Protein AF-A0AA96HNV6-F1 (afdb_monomer)

Secondary structure (DSSP, 8-state):
----------EE-HHHHHHHTT----HHHHHHHHHHTTSEEEEEEEETTEEEEEEEEEEE-TTGGGGEEEEE-SS-TT-EEEEEEHHHHHHHHHHHHHHHHTT-

Foldseek 3Di:
DDDDDDPDLDFAAPQVLCVVVVPPDDPVLVVVVCVVVQQKDKDWDADPVHRVDIDIDIDGDPNVVVFFHFDQDPVHRVGTHTTGRSVRCVVVVVVVVVVVVVVD

pLDDT: mean 84.66, std 17.0, range [30.83, 97.0]

Nearest PDB structures (foldseek):
  1j0r-assembly2_B  TM=5.112E-01  e=5.924E-01  Bacillus subtilis
  1bm9-assembly1_A  TM=5.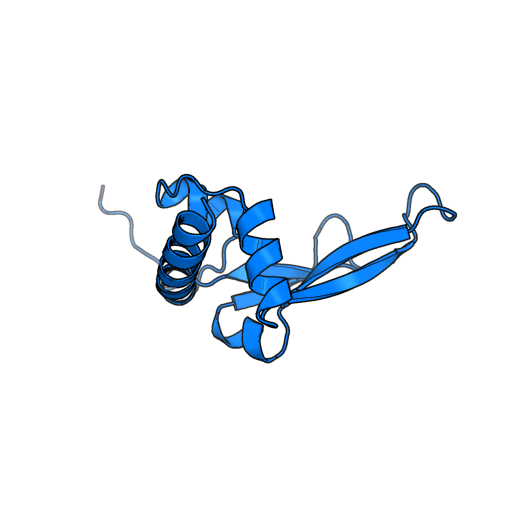037E-01  e=6.326E-01  Bacillus subtilis
  3fg8-assembly3_C  TM=3.011E-01  e=2.684E+00  Rhodococcus jostii RHA1
  9fia-assembly1_BE  TM=3.233E-01  e=3.490E+00  Toxoplasma gondii

Solvent-accessible surface area (backbone atoms only — not comparable to full-atom values): 6147 Å² total; per-residue (Å²): 133,88,78,80,80,72,95,59,93,64,53,38,46,60,56,55,53,29,59,79,67,70,44,98,63,54,52,67,61,54,52,50,52,36,34,77,71,52,28,32,40,84,44,78,40,67,30,96,89,41,75,92,40,77,43,76,48,53,34,54,27,83,70,23,44,80,31,31,48,69,40,71,32,88,94,40,77,90,38,50,39,52,19,29,31,60,84,61,38,50,63,57,49,52,61,49,47,56,66,58,59,73,75,108

Structure (mmCIF, N/CA/C/O backbone):
data_AF-A0AA96HNV6-F1
#
_entry.id   AF-A0AA96HNV6-F1
#
loop_
_atom_site.group_PDB
_atom_site.id
_atom_site.type_symbol
_atom_site.label_atom_id
_atom_site.label_alt_id
_atom_site.label_comp_id
_atom_site.label_asym_id
_atom_site.label_entity_id
_atom_site.label_seq_id
_atom_site.pdbx_PDB_ins_code
_atom_site.Cartn_x
_atom_site.Cartn_y
_atom_site.Cartn_z
_atom_site.occupancy
_atom_site.B_iso_or_equiv
_atom_site.auth_seq_id
_atom_site.auth_comp_id
_atom_site.auth_asym_id
_atom_site.auth_atom_id
_atom_site.pdbx_PDB_model_num
ATOM 1 N N . MET A 1 1 ? -3.478 31.536 11.757 1.00 37.59 1 MET A N 1
ATOM 2 C CA . MET A 1 1 ? -3.596 31.396 10.286 1.00 37.59 1 MET A CA 1
ATOM 3 C C . MET A 1 1 ? -4.378 30.125 9.999 1.00 37.59 1 MET A C 1
ATOM 5 O O . MET A 1 1 ? -3.856 29.040 10.222 1.00 37.59 1 MET A O 1
ATOM 9 N N . ILE A 1 2 ? -5.643 30.247 9.603 1.00 34.03 2 ILE A N 1
ATOM 10 C CA . ILE A 1 2 ? -6.493 29.092 9.290 1.00 34.03 2 ILE A CA 1
ATOM 11 C C . ILE A 1 2 ? -6.076 28.602 7.899 1.00 34.03 2 ILE A C 1
ATOM 13 O O . ILE A 1 2 ? -6.255 29.308 6.908 1.00 34.03 2 ILE A O 1
ATOM 17 N N . LYS A 1 3 ? -5.422 27.437 7.828 1.00 30.83 3 LYS A N 1
ATOM 18 C CA . LYS A 1 3 ? -5.070 26.800 6.554 1.00 30.83 3 LYS A CA 1
ATOM 19 C C . LYS A 1 3 ? -6.340 26.196 5.964 1.00 30.83 3 LYS A C 1
ATOM 21 O O . LYS A 1 3 ? -6.895 25.256 6.517 1.00 30.83 3 LYS A O 1
ATOM 26 N N . PHE A 1 4 ? -6.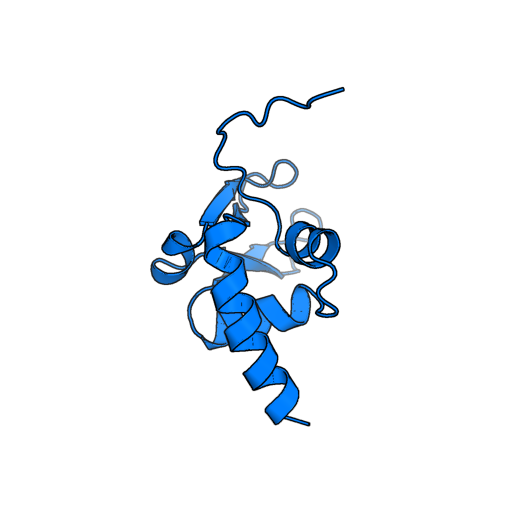767 26.735 4.830 1.00 32.38 4 PHE A N 1
ATOM 27 C CA . PHE A 1 4 ? -7.787 26.139 3.978 1.00 32.38 4 PHE A CA 1
ATOM 28 C C . PHE A 1 4 ? -7.375 24.704 3.608 1.00 32.38 4 PHE A C 1
ATOM 30 O O . PHE A 1 4 ? -6.413 24.504 2.861 1.00 32.38 4 PHE A O 1
ATOM 37 N N . MET A 1 5 ? -8.090 23.704 4.130 1.00 33.72 5 MET A N 1
ATOM 38 C CA . MET A 1 5 ? -8.037 22.338 3.612 1.00 33.72 5 MET A CA 1
ATOM 39 C C . MET A 1 5 ? -8.710 22.354 2.241 1.00 33.72 5 MET A C 1
ATOM 41 O O . MET A 1 5 ? -9.929 22.447 2.129 1.00 33.72 5 MET A O 1
ATOM 45 N N . LYS A 1 6 ? -7.905 22.306 1.177 1.00 33.19 6 LYS A N 1
ATOM 46 C CA . LYS A 1 6 ? -8.419 21.923 -0.137 1.00 33.19 6 LYS A CA 1
ATOM 47 C C . LYS A 1 6 ? -8.912 20.486 -0.016 1.00 33.19 6 LYS A C 1
ATOM 49 O O . LYS A 1 6 ? -8.151 19.613 0.395 1.00 33.19 6 LYS A O 1
ATOM 54 N N . ALA A 1 7 ? -10.163 20.249 -0.394 1.00 42.81 7 ALA A N 1
ATOM 55 C CA . ALA A 1 7 ? -10.665 18.919 -0.700 1.00 42.81 7 ALA A CA 1
ATOM 56 C C . ALA A 1 7 ? -9.937 18.393 -1.948 1.00 42.81 7 ALA A C 1
ATOM 58 O O . ALA A 1 7 ? -10.432 18.444 -3.068 1.00 42.81 7 ALA A O 1
ATOM 59 N N . SER A 1 8 ? -8.706 17.940 -1.759 1.00 44.38 8 SER A N 1
ATOM 60 C CA . SER A 1 8 ? -7.992 17.082 -2.689 1.00 44.38 8 SER A CA 1
ATOM 61 C C . SER A 1 8 ? -7.804 15.778 -1.953 1.00 44.38 8 SER A C 1
ATOM 63 O O . SER A 1 8 ? -7.173 15.747 -0.901 1.00 44.38 8 SER A O 1
ATOM 65 N N . THR A 1 9 ? -8.376 14.703 -2.484 1.00 57.06 9 THR A N 1
ATOM 66 C CA . THR A 1 9 ? -8.172 13.335 -2.009 1.00 57.06 9 THR A CA 1
ATOM 67 C C . THR A 1 9 ? -6.681 12.992 -2.137 1.00 57.06 9 THR A C 1
ATOM 69 O O . THR A 1 9 ? -6.226 12.419 -3.126 1.00 57.06 9 THR A O 1
ATOM 72 N N . HIS A 1 10 ? -5.873 13.450 -1.181 1.00 76.88 10 HIS A N 1
ATOM 73 C CA . HIS A 1 10 ? -4.424 13.362 -1.222 1.00 76.88 10 HIS A CA 1
ATOM 74 C C . HIS A 1 10 ? -4.023 11.943 -0.857 1.00 76.88 10 HIS A C 1
ATOM 76 O O . HIS A 1 10 ? -3.913 11.588 0.312 1.00 76.88 10 HIS A O 1
ATOM 82 N N . CYS A 1 11 ? -3.806 11.120 -1.879 1.00 90.31 11 CYS A N 1
ATOM 83 C CA . CYS A 1 11 ? -3.204 9.819 -1.665 1.00 90.31 11 CYS A CA 1
ATOM 84 C C . CYS A 1 11 ? -1.709 10.003 -1.362 1.00 90.31 11 CYS A C 1
ATOM 86 O O . CYS A 1 11 ? -0.957 10.541 -2.186 1.00 90.31 11 CYS A O 1
ATOM 88 N N . LEU A 1 12 ? -1.276 9.548 -0.188 1.00 93.88 12 LEU A N 1
ATOM 89 C CA . LEU A 1 12 ? 0.089 9.695 0.314 1.00 93.88 12 LEU A CA 1
ATOM 90 C C . LEU A 1 12 ? 0.832 8.348 0.315 1.00 93.88 12 LEU A C 1
ATOM 92 O O . LEU A 1 12 ? 0.206 7.287 0.391 1.00 93.88 12 LEU A O 1
ATOM 96 N N . PRO A 1 13 ? 2.174 8.350 0.222 1.00 94.00 13 PRO A N 1
ATOM 97 C CA . PRO A 1 13 ? 2.962 7.149 0.470 1.00 94.00 13 PRO A CA 1
ATOM 98 C C . PRO A 1 13 ? 2.735 6.628 1.893 1.00 94.00 13 PRO A C 1
ATOM 100 O O . PRO A 1 13 ? 2.649 7.412 2.837 1.00 94.00 13 PRO A O 1
ATOM 103 N N . LEU A 1 14 ? 2.732 5.306 2.067 1.00 94.81 14 LEU A N 1
ATOM 104 C CA . LEU A 1 14 ? 2.485 4.677 3.369 1.00 94.81 14 LEU A CA 1
ATOM 105 C C . LEU A 1 14 ? 3.439 5.167 4.469 1.00 94.81 14 LEU A C 1
ATOM 107 O O . LEU A 1 14 ? 3.016 5.416 5.589 1.00 94.81 14 LEU A O 1
ATOM 111 N N . SER A 1 15 ? 4.721 5.356 4.151 1.00 95.12 15 SER A N 1
ATOM 112 C CA . SER A 1 15 ? 5.709 5.878 5.104 1.00 95.12 15 SER A CA 1
ATOM 113 C C . SER A 1 15 ? 5.387 7.288 5.601 1.00 95.12 15 SER A C 1
ATOM 115 O O . SER A 1 15 ? 5.693 7.611 6.745 1.00 95.12 15 SER A O 1
ATOM 117 N N . VAL A 1 16 ? 4.769 8.119 4.757 1.00 95.06 16 VAL A N 1
ATOM 118 C CA . VAL A 1 16 ? 4.325 9.465 5.132 1.00 95.06 16 VAL A CA 1
ATOM 119 C C . VAL A 1 16 ? 3.137 9.362 6.080 1.00 95.06 16 VAL A C 1
ATOM 121 O O . VAL A 1 16 ? 3.187 9.959 7.148 1.00 95.06 16 VAL A O 1
ATOM 124 N N . ILE A 1 17 ? 2.144 8.529 5.748 1.00 94.81 17 ILE A N 1
ATOM 125 C CA . ILE A 1 17 ? 0.954 8.307 6.584 1.00 94.81 17 ILE A CA 1
ATOM 126 C C . ILE A 1 17 ? 1.346 7.798 7.974 1.00 94.81 17 ILE A C 1
ATOM 128 O O . ILE A 1 17 ? 0.902 8.356 8.972 1.00 94.81 17 ILE A O 1
ATOM 132 N N . LEU A 1 18 ? 2.216 6.786 8.054 1.00 94.44 18 LEU A N 1
ATOM 133 C CA . LEU A 1 18 ? 2.665 6.229 9.335 1.00 94.44 18 LEU A CA 1
ATOM 134 C C . LEU A 1 18 ? 3.375 7.284 10.193 1.00 94.44 18 LEU A C 1
ATOM 136 O O . LEU A 1 18 ? 3.090 7.404 11.381 1.00 94.44 18 LEU A O 1
ATOM 140 N N . ARG A 1 19 ? 4.255 8.090 9.585 1.00 94.44 19 ARG A N 1
ATOM 141 C CA . ARG A 1 19 ? 4.985 9.153 10.286 1.00 94.44 19 ARG A CA 1
ATOM 142 C C . ARG A 1 19 ? 4.065 10.277 10.760 1.00 94.44 19 ARG A C 1
ATOM 144 O O . ARG A 1 19 ? 4.180 10.697 11.902 1.00 94.44 19 ARG A O 1
ATOM 151 N N . GLU A 1 20 ? 3.180 10.772 9.898 1.00 94.19 20 GLU A N 1
ATOM 152 C CA . GLU A 1 20 ? 2.281 11.892 10.221 1.00 94.19 20 GLU A CA 1
ATOM 153 C C . GLU A 1 20 ? 1.242 11.524 11.289 1.00 94.19 20 GLU A C 1
ATOM 155 O O . GLU A 1 20 ? 0.801 12.398 12.028 1.00 94.19 20 GLU A O 1
ATOM 160 N N . ASN A 1 21 ? 0.907 10.237 11.416 1.00 91.62 21 ASN A N 1
ATOM 161 C CA . ASN A 1 21 ? -0.016 9.724 12.431 1.00 91.62 21 ASN A CA 1
ATOM 162 C C . ASN A 1 21 ? 0.702 9.109 13.650 1.00 91.62 21 ASN A C 1
ATOM 164 O O . ASN A 1 21 ? 0.051 8.485 14.481 1.00 91.62 21 ASN A O 1
ATOM 168 N N . ASN A 1 22 ? 2.027 9.275 13.772 1.00 92.62 22 ASN A N 1
ATOM 169 C CA . ASN A 1 22 ? 2.845 8.743 14.873 1.00 92.62 22 ASN A CA 1
ATOM 170 C C . ASN A 1 22 ? 2.685 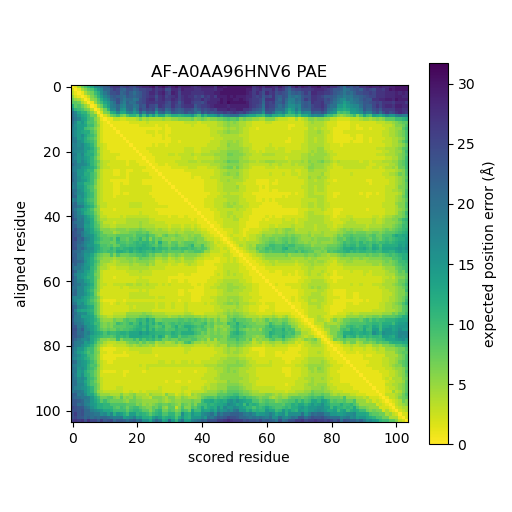7.226 15.107 1.00 92.62 22 ASN A C 1
ATOM 172 O O . ASN A 1 22 ? 2.765 6.749 16.237 1.00 92.62 22 ASN A O 1
ATOM 176 N N . ILE A 1 23 ? 2.476 6.453 14.038 1.00 91.50 23 ILE A N 1
ATOM 177 C CA . ILE A 1 23 ? 2.317 4.999 14.114 1.00 91.50 23 ILE A CA 1
ATOM 178 C C . ILE A 1 23 ? 3.715 4.358 14.125 1.00 91.50 23 ILE A C 1
ATOM 180 O O . ILE A 1 23 ? 4.446 4.495 13.137 1.00 91.50 23 ILE A O 1
ATOM 184 N N . PRO A 1 24 ? 4.108 3.615 15.180 1.00 90.94 24 PRO A N 1
ATOM 185 C CA . PRO A 1 24 ? 5.457 3.062 15.345 1.00 90.94 24 PRO A CA 1
ATOM 186 C C . PRO A 1 24 ? 5.696 1.789 14.508 1.00 90.94 24 PRO A C 1
ATOM 188 O O . PRO A 1 24 ? 6.377 0.854 14.928 1.00 90.94 24 PRO A O 1
ATOM 191 N N . LEU A 1 25 ? 5.144 1.736 13.295 1.00 90.62 25 LEU A N 1
ATOM 192 C CA . LEU A 1 25 ? 5.318 0.636 12.353 1.00 90.62 25 LEU A CA 1
ATOM 193 C C . LEU A 1 25 ? 6.198 1.075 11.186 1.00 90.62 25 LEU A C 1
ATOM 195 O O . LEU A 1 25 ? 6.140 2.207 10.711 1.00 90.62 25 LEU A O 1
ATOM 199 N N . SER A 1 26 ? 7.003 0.150 10.664 1.00 93.06 26 SER A N 1
ATOM 200 C CA . SER A 1 26 ? 7.737 0.408 9.429 1.00 93.06 26 SER A CA 1
ATOM 201 C C . SER A 1 26 ? 6.850 0.125 8.218 1.00 93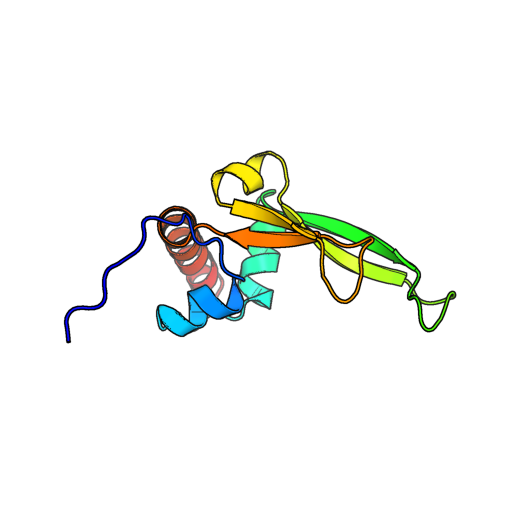.06 26 SER A C 1
ATOM 203 O O . SER A 1 26 ? 6.156 -0.893 8.160 1.00 93.06 26 SER A O 1
ATOM 205 N N . ALA A 1 27 ? 6.943 0.971 7.188 1.00 93.69 27 ALA A N 1
ATOM 206 C CA . ALA A 1 27 ? 6.233 0.749 5.926 1.00 93.69 27 ALA A CA 1
ATOM 207 C C . ALA A 1 27 ? 6.554 -0.626 5.311 1.00 93.69 27 ALA A C 1
ATOM 209 O O . ALA A 1 27 ? 5.714 -1.215 4.641 1.00 93.69 27 ALA A O 1
ATOM 210 N N . ARG A 1 28 ? 7.753 -1.173 5.566 1.00 93.06 28 ARG A N 1
ATOM 211 C CA . ARG A 1 28 ? 8.133 -2.530 5.149 1.00 93.06 28 ARG A CA 1
ATOM 212 C C . ARG A 1 28 ? 7.253 -3.599 5.802 1.00 93.06 28 ARG A C 1
ATOM 214 O O . ARG A 1 28 ? 6.746 -4.447 5.075 1.00 93.06 28 ARG A O 1
ATOM 221 N N . LYS A 1 29 ? 7.081 -3.556 7.131 1.00 92.50 29 LYS A N 1
ATOM 222 C CA . LYS A 1 29 ? 6.248 -4.521 7.871 1.00 92.50 29 LYS A CA 1
ATOM 223 C C . LYS A 1 29 ? 4.792 -4.438 7.416 1.00 92.50 29 LYS A C 1
ATOM 225 O O . LYS A 1 29 ? 4.205 -5.453 7.066 1.00 92.50 29 LYS A O 1
ATOM 230 N N . VAL A 1 30 ? 4.248 -3.225 7.325 1.00 94.56 30 VAL A N 1
ATOM 231 C CA . VAL A 1 30 ? 2.855 -3.026 6.898 1.00 94.56 30 VAL A CA 1
ATOM 232 C C . VAL A 1 30 ? 2.643 -3.489 5.453 1.00 94.56 30 VAL A C 1
ATOM 234 O O . VAL A 1 30 ? 1.710 -4.237 5.190 1.00 94.56 30 VAL A O 1
ATOM 237 N N . ASN A 1 31 ? 3.539 -3.145 4.519 1.00 94.94 31 ASN A N 1
ATOM 238 C CA . ASN A 1 31 ? 3.443 -3.623 3.133 1.00 94.94 31 ASN A CA 1
ATOM 239 C C . ASN A 1 31 ? 3.525 -5.151 3.027 1.00 94.94 31 ASN A C 1
ATOM 241 O O . ASN A 1 31 ? 2.884 -5.729 2.155 1.00 94.94 31 ASN A O 1
ATOM 245 N N . GLN A 1 32 ? 4.312 -5.811 3.880 1.00 94.00 32 GLN A N 1
ATOM 246 C CA . GLN A 1 32 ? 4.357 -7.269 3.908 1.00 94.00 32 GLN A CA 1
ATOM 247 C C . GLN A 1 32 ? 2.999 -7.854 4.310 1.00 94.00 32 GLN A C 1
ATOM 249 O O . GLN A 1 32 ? 2.493 -8.715 3.600 1.00 94.00 32 GLN A O 1
ATOM 254 N N . VAL A 1 33 ? 2.371 -7.339 5.371 1.00 94.75 33 VAL A N 1
ATOM 255 C CA . VAL A 1 33 ? 1.038 -7.812 5.777 1.00 94.75 33 VAL A CA 1
ATOM 256 C C . VAL A 1 33 ? -0.017 -7.494 4.718 1.00 94.75 33 VAL A C 1
ATOM 258 O O . VAL A 1 33 ? -0.848 -8.338 4.401 1.00 94.75 33 VAL A O 1
ATOM 261 N N . LEU A 1 34 ? 0.024 -6.303 4.114 1.00 95.44 34 LEU A N 1
ATOM 262 C CA . LEU A 1 34 ? -0.886 -5.942 3.024 1.00 95.44 34 LEU A CA 1
ATOM 263 C C . LEU A 1 34 ? -0.733 -6.873 1.812 1.00 95.44 34 LEU A C 1
ATOM 265 O O . LEU A 1 34 ? -1.728 -7.207 1.173 1.00 95.44 34 LEU A O 1
ATOM 269 N N . PHE A 1 35 ? 0.489 -7.313 1.508 1.00 95.94 35 PHE A N 1
ATOM 270 C CA . PHE A 1 35 ? 0.749 -8.324 0.485 1.00 95.94 35 PHE A CA 1
ATOM 271 C C . PHE A 1 35 ? 0.187 -9.696 0.882 1.00 95.94 35 PHE A C 1
ATOM 273 O O . PHE A 1 35 ? -0.566 -10.280 0.109 1.00 95.94 35 PHE A O 1
ATOM 280 N N . GLU A 1 36 ? 0.477 -10.172 2.096 1.00 95.06 36 GLU A N 1
ATOM 281 C CA . GLU A 1 36 ? -0.036 -11.448 2.625 1.00 95.06 36 GLU A CA 1
ATOM 282 C C . GLU A 1 36 ? -1.576 -11.488 2.648 1.00 95.06 36 GLU A C 1
ATOM 284 O O . GLU A 1 36 ? -2.177 -12.518 2.359 1.00 95.06 36 GLU A O 1
ATOM 289 N N . ARG A 1 37 ? -2.227 -10.346 2.914 1.00 95.31 37 ARG A N 1
ATOM 290 C CA . ARG A 1 37 ? -3.694 -10.185 2.921 1.00 95.31 37 ARG A CA 1
ATOM 291 C C . ARG A 1 37 ? -4.303 -9.843 1.545 1.00 95.31 37 ARG A C 1
ATOM 293 O O . ARG A 1 37 ? -5.504 -9.559 1.456 1.00 95.31 37 ARG A O 1
ATOM 300 N N . GLY A 1 38 ? -3.495 -9.836 0.480 1.00 96.50 38 GLY A N 1
ATOM 301 C CA . GLY A 1 38 ? -3.938 -9.668 -0.910 1.00 96.50 38 GLY A CA 1
ATOM 302 C C . GLY A 1 38 ? -4.262 -8.234 -1.354 1.00 96.50 38 GLY A C 1
ATOM 303 O O . GLY A 1 38 ? -4.806 -8.044 -2.443 1.00 96.50 38 GLY A O 1
ATOM 304 N N . TYR A 1 39 ? -3.940 -7.211 -0.558 1.00 97.00 39 TYR A N 1
ATOM 305 C CA . TYR A 1 39 ? -4.104 -5.794 -0.934 1.00 97.00 39 TYR A CA 1
ATOM 306 C C . TYR A 1 39 ? -2.987 -5.293 -1.857 1.00 97.00 39 TYR A C 1
ATOM 308 O O . TYR A 1 39 ? -3.176 -4.345 -2.620 1.00 97.00 39 TYR A O 1
ATOM 316 N N . LEU A 1 40 ? -1.819 -5.935 -1.806 1.00 96.94 40 LEU A N 1
ATOM 317 C CA . LEU A 1 40 ? -0.684 -5.637 -2.673 1.00 96.94 40 LEU A CA 1
ATOM 318 C C . LEU A 1 40 ? -0.323 -6.834 -3.544 1.00 96.94 40 LEU A C 1
ATOM 320 O O . LEU A 1 40 ? -0.421 -7.981 -3.122 1.00 96.94 40 LEU A O 1
ATOM 324 N N . LEU A 1 41 ? 0.179 -6.541 -4.739 1.00 95.94 41 LEU A N 1
ATOM 325 C CA . LEU A 1 41 ? 0.844 -7.495 -5.618 1.00 95.94 41 LEU A CA 1
ATOM 326 C C . LEU A 1 41 ? 2.320 -7.131 -5.728 1.00 95.94 41 LEU A C 1
ATOM 328 O O . LEU A 1 41 ? 2.693 -5.953 -5.692 1.00 95.94 41 LEU A O 1
ATOM 332 N N . ARG A 1 42 ? 3.168 -8.148 -5.893 1.00 94.44 42 ARG A N 1
ATOM 333 C CA . ARG A 1 42 ? 4.595 -7.962 -6.148 1.00 94.44 42 ARG A CA 1
ATOM 334 C C . ARG A 1 42 ? 4.859 -8.055 -7.6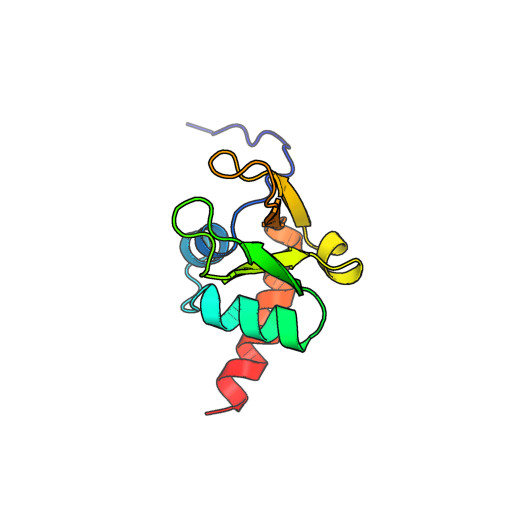45 1.00 94.44 42 ARG A C 1
ATOM 336 O O . ARG A 1 42 ? 4.669 -9.104 -8.249 1.00 94.44 42 ARG A O 1
ATOM 343 N N . MET A 1 43 ? 5.310 -6.950 -8.219 1.00 92.25 43 MET A N 1
ATOM 344 C CA . MET A 1 43 ? 5.736 -6.856 -9.611 1.00 92.25 43 MET A CA 1
ATOM 345 C C . MET A 1 43 ? 7.259 -6.881 -9.692 1.00 92.25 43 MET A C 1
ATOM 347 O O . MET A 1 43 ? 7.951 -6.517 -8.736 1.00 92.25 43 MET A O 1
ATOM 351 N N . TYR A 1 44 ? 7.784 -7.285 -10.845 1.00 91.50 44 TYR A N 1
ATOM 352 C CA . TYR A 1 44 ? 9.216 -7.397 -11.092 1.00 91.50 44 TYR A CA 1
ATOM 353 C C . TYR A 1 44 ? 9.589 -6.676 -12.381 1.00 91.50 44 TYR A C 1
ATOM 355 O O . TYR A 1 44 ? 8.814 -6.616 -13.329 1.00 91.50 44 TYR A O 1
ATOM 363 N N . ARG A 1 45 ? 10.800 -6.131 -12.413 1.00 88.50 45 ARG A N 1
ATOM 364 C CA . ARG A 1 45 ? 11.406 -5.564 -13.619 1.00 88.50 45 ARG A CA 1
ATOM 365 C C . ARG A 1 45 ? 12.902 -5.820 -13.625 1.00 88.50 45 ARG A C 1
ATOM 367 O O . ARG A 1 45 ? 13.496 -5.984 -12.560 1.00 88.50 45 ARG A O 1
ATOM 374 N N . GLN A 1 46 ? 13.524 -5.711 -14.788 1.00 89.81 46 GLN A N 1
ATOM 375 C CA . GLN A 1 46 ? 14.973 -5.570 -14.863 1.00 89.81 46 GLN A CA 1
ATOM 376 C C . GLN A 1 46 ? 15.417 -4.219 -14.283 1.00 89.81 46 GLN A C 1
ATOM 378 O O . GLN A 1 46 ? 14.716 -3.200 -14.346 1.00 89.81 46 GLN A O 1
ATOM 383 N N . SER A 1 47 ? 16.594 -4.200 -13.670 1.00 85.94 47 SER A N 1
ATOM 384 C CA . SER A 1 47 ? 17.210 -2.971 -13.201 1.00 85.94 47 SER A CA 1
ATOM 385 C C . SER A 1 47 ? 17.752 -2.181 -14.386 1.00 85.94 47 SER A C 1
ATOM 387 O O . SER A 1 47 ? 18.611 -2.645 -15.122 1.00 85.94 47 SER A O 1
ATOM 389 N N . MET A 1 48 ? 17.337 -0.918 -14.497 1.00 81.69 48 MET A N 1
ATOM 390 C CA . MET A 1 48 ? 17.806 -0.017 -15.559 1.00 81.69 48 MET A CA 1
ATOM 391 C C . MET A 1 48 ? 19.315 0.282 -15.495 1.00 81.69 48 MET A C 1
ATOM 393 O O . MET A 1 48 ? 19.870 0.805 -16.447 1.00 81.69 48 MET A O 1
ATOM 397 N N . LYS A 1 49 ? 19.976 -0.015 -14.364 1.00 85.00 49 LYS A N 1
ATOM 398 C CA . LYS A 1 49 ? 21.430 0.165 -14.187 1.00 85.00 49 LYS A CA 1
ATOM 399 C C . LYS A 1 49 ? 22.238 -1.122 -14.384 1.00 85.00 49 LYS A C 1
ATOM 401 O O . LYS A 1 49 ? 23.446 -1.053 -14.541 1.00 85.00 49 LYS A O 1
ATOM 406 N N . ASN A 1 50 ? 21.601 -2.284 -14.260 1.00 87.62 50 ASN A N 1
ATOM 407 C CA . ASN A 1 50 ? 22.262 -3.585 -14.357 1.00 87.62 50 ASN A CA 1
ATOM 408 C C . ASN A 1 50 ? 21.206 -4.592 -14.818 1.00 87.62 50 ASN A C 1
ATOM 410 O O . ASN A 1 50 ? 20.344 -4.976 -14.029 1.00 87.62 50 ASN A O 1
ATOM 414 N N . VAL A 1 51 ? 21.265 -4.967 -16.091 1.00 84.12 51 VAL A N 1
ATOM 415 C CA . VAL A 1 51 ? 20.235 -5.767 -16.767 1.00 84.12 51 VAL A CA 1
ATOM 416 C C . VAL A 1 51 ? 20.103 -7.190 -16.215 1.00 84.12 51 VAL A C 1
ATOM 418 O O . VAL A 1 51 ? 19.022 -7.766 -16.293 1.00 84.12 51 VAL A O 1
ATOM 421 N N . GLU A 1 52 ? 21.146 -7.718 -15.572 1.00 89.62 52 GLU A N 1
ATOM 422 C CA . GLU A 1 52 ? 21.143 -9.047 -14.944 1.00 89.62 52 GLU A CA 1
ATOM 423 C C . GLU A 1 52 ? 20.409 -9.061 -13.594 1.00 89.62 52 GLU A C 1
ATOM 425 O O . GLU A 1 52 ? 20.060 -10.118 -13.070 1.00 89.62 52 GLU A O 1
ATOM 430 N N . LYS A 1 53 ? 20.148 -7.886 -13.001 1.00 90.88 53 LYS A N 1
ATOM 431 C CA . LYS A 1 53 ? 19.493 -7.774 -11.692 1.00 90.88 53 LYS A CA 1
ATOM 432 C C . LYS A 1 53 ? 18.010 -7.462 -11.830 1.00 90.88 53 LYS A C 1
ATOM 434 O O . LYS A 1 53 ? 17.629 -6.391 -12.302 1.00 90.88 53 LYS A O 1
ATOM 439 N N . MET A 1 54 ? 17.167 -8.335 -11.285 1.00 90.94 54 MET A N 1
ATOM 440 C CA . MET A 1 54 ? 15.734 -8.078 -11.138 1.00 90.94 54 MET A CA 1
ATOM 441 C C . MET A 1 54 ? 15.443 -7.229 -9.891 1.00 90.94 54 MET A C 1
ATOM 443 O O . MET A 1 54 ? 16.037 -7.413 -8.829 1.00 90.94 54 MET A O 1
ATOM 447 N N . LYS A 1 55 ? 14.503 -6.290 -10.010 1.00 89.50 55 LYS A N 1
ATOM 448 C CA . LYS A 1 55 ? 13.987 -5.457 -8.917 1.00 89.50 55 LYS A CA 1
ATOM 449 C C . LYS A 1 55 ? 12.499 -5.698 -8.740 1.00 89.50 55 LYS A C 1
ATOM 451 O O . LYS A 1 55 ? 11.731 -5.530 -9.687 1.00 89.50 55 LYS A O 1
ATOM 456 N N . SER A 1 56 ? 12.098 -6.020 -7.515 1.00 90.94 56 SER A N 1
ATOM 457 C CA . SER A 1 56 ? 10.692 -6.111 -7.138 1.00 90.94 56 SER A CA 1
ATOM 458 C C . SER A 1 56 ? 10.153 -4.778 -6.629 1.00 90.94 56 SER A C 1
ATOM 460 O O . SER A 1 56 ? 10.877 -4.017 -5.984 1.00 90.94 56 SER A O 1
ATOM 462 N N . PHE A 1 57 ? 8.872 -4.525 -6.858 1.00 91.19 57 PHE A N 1
ATOM 463 C CA . PHE A 1 57 ? 8.139 -3.395 -6.294 1.00 91.19 57 PHE A CA 1
ATOM 464 C C . PHE A 1 57 ? 6.681 -3.789 -6.045 1.00 91.19 57 PHE A C 1
ATOM 466 O O . PHE A 1 57 ? 6.192 -4.769 -6.606 1.00 91.19 57 PHE A O 1
ATOM 473 N N . TYR A 1 58 ? 6.006 -3.050 -5.168 1.00 93.88 58 TYR A N 1
ATOM 474 C CA . TYR A 1 58 ? 4.604 -3.293 -4.846 1.00 93.88 58 TYR A CA 1
ATOM 475 C C . TYR A 1 58 ? 3.680 -2.425 -5.690 1.00 93.88 58 TYR A C 1
ATOM 477 O O . TYR A 1 58 ? 4.020 -1.288 -6.010 1.00 93.88 58 TYR A O 1
ATOM 485 N N . VAL A 1 59 ? 2.501 -2.960 -5.988 1.00 95.38 59 VAL A N 1
ATOM 486 C CA . VAL A 1 59 ? 1.370 -2.242 -6.587 1.00 95.38 59 VAL A CA 1
ATOM 487 C C . VAL A 1 59 ? 0.087 -2.651 -5.867 1.00 95.38 59 VAL A C 1
ATOM 489 O O . VAL A 1 59 ? 0.001 -3.771 -5.364 1.00 95.38 59 VAL A O 1
ATOM 492 N N . LEU A 1 60 ? -0.907 -1.765 -5.810 1.00 96.12 60 LEU A N 1
ATOM 493 C CA . LEU A 1 60 ? -2.239 -2.111 -5.311 1.00 96.12 60 LEU A CA 1
ATOM 494 C C . LEU A 1 60 ? -2.874 -3.162 -6.221 1.00 96.12 60 LEU A C 1
ATOM 496 O O . LEU A 1 60 ? -2.866 -3.002 -7.445 1.00 96.12 60 LEU A O 1
ATOM 500 N N . SER A 1 61 ? -3.413 -4.213 -5.607 1.00 96.19 61 SER A N 1
ATOM 501 C CA . SER A 1 61 ? -4.314 -5.162 -6.263 1.00 96.19 61 SER A CA 1
ATOM 502 C C . SER A 1 61 ? -5.690 -4.522 -6.492 1.00 96.19 61 SER A C 1
ATOM 504 O O . SER A 1 61 ? -5.941 -3.417 -6.013 1.00 96.19 61 SER A O 1
ATOM 506 N N . GLY A 1 62 ? -6.616 -5.229 -7.151 1.00 96.19 62 GLY A N 1
ATOM 507 C CA . GLY A 1 62 ? -8.013 -4.782 -7.252 1.00 96.19 62 GLY A CA 1
ATOM 508 C C . GLY A 1 62 ? -8.623 -4.445 -5.884 1.00 96.19 62 GLY A C 1
ATOM 509 O O . GLY A 1 62 ? -9.172 -3.363 -5.714 1.00 96.19 62 GLY A O 1
ATOM 510 N N . LYS A 1 63 ? -8.399 -5.307 -4.882 1.00 95.69 63 LYS A N 1
ATOM 511 C CA . LYS A 1 63 ? -8.793 -5.082 -3.480 1.00 95.69 63 LYS A CA 1
ATOM 512 C C . LYS A 1 63 ? -8.079 -3.873 -2.861 1.00 95.69 63 LYS A C 1
ATOM 514 O O . LYS A 1 63 ? -8.666 -3.099 -2.118 1.00 95.69 63 LYS A O 1
ATOM 519 N N . GLY A 1 64 ? -6.794 -3.688 -3.167 1.00 95.06 64 GLY A N 1
ATOM 520 C CA . GLY A 1 64 ? -6.006 -2.559 -2.664 1.00 95.06 64 GLY A CA 1
ATOM 521 C C . GLY A 1 64 ? -6.457 -1.191 -3.186 1.00 95.06 64 GLY A C 1
ATOM 522 O O . GLY A 1 64 ? -6.275 -0.189 -2.495 1.00 95.06 64 GLY A O 1
ATOM 523 N N . LEU A 1 65 ? -7.062 -1.133 -4.378 1.00 95.62 65 LEU A N 1
ATOM 524 C CA . LEU A 1 65 ? -7.535 0.117 -4.987 1.00 95.62 65 LEU A CA 1
ATOM 525 C C . LEU A 1 65 ? -8.695 0.770 -4.219 1.00 95.62 65 LEU A C 1
ATOM 527 O O . LEU A 1 65 ? -8.935 1.964 -4.374 1.00 95.62 65 LEU A O 1
ATOM 531 N N . GLU A 1 66 ? -9.375 0.046 -3.330 1.00 95.44 66 GLU A N 1
ATOM 532 C CA . GLU A 1 66 ? -10.387 0.637 -2.444 1.00 95.44 66 GLU A CA 1
ATOM 533 C C . GLU A 1 66 ? -9.784 1.678 -1.487 1.00 95.44 66 GLU A C 1
ATOM 535 O O . GLU A 1 66 ? -10.436 2.669 -1.134 1.00 95.44 66 GLU A O 1
ATOM 540 N N . TYR A 1 67 ? -8.512 1.487 -1.127 1.00 95.38 67 TYR A N 1
ATOM 541 C CA . TYR A 1 67 ? -7.782 2.280 -0.141 1.00 95.38 67 TYR A CA 1
ATOM 542 C C . TYR A 1 67 ? -6.845 3.316 -0.766 1.00 95.38 67 TYR A C 1
ATOM 544 O O . TYR A 1 67 ? -6.210 4.088 -0.044 1.00 95.38 67 TYR A O 1
ATOM 552 N N . GLY A 1 68 ? -6.712 3.347 -2.093 1.00 94.62 68 GLY A N 1
ATOM 553 C CA . GLY A 1 68 ? -5.680 4.150 -2.731 1.00 94.62 68 GLY A CA 1
ATOM 554 C C . GLY A 1 68 ? -5.603 4.017 -4.245 1.00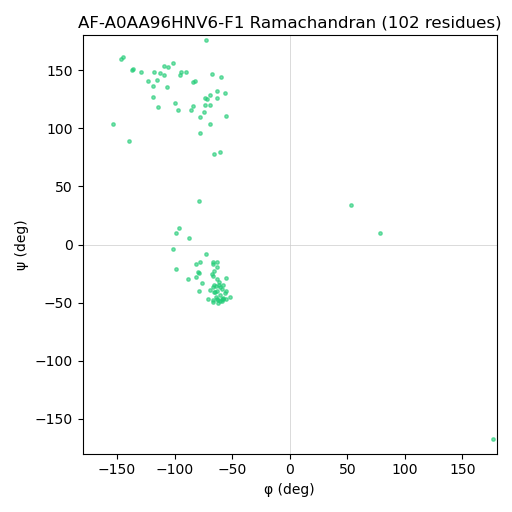 94.62 68 GLY A C 1
ATOM 555 O O . GLY A 1 68 ? -6.479 3.470 -4.900 1.00 94.62 68 GLY A O 1
ATOM 556 N N . VAL A 1 69 ? -4.513 4.529 -4.809 1.00 94.38 69 VAL A N 1
ATOM 557 C CA . VAL A 1 69 ? -4.240 4.521 -6.246 1.00 94.38 69 VAL A CA 1
ATOM 558 C C . VAL A 1 69 ? -2.788 4.152 -6.536 1.00 94.38 69 VAL A C 1
ATOM 560 O O . VAL A 1 69 ? -1.875 4.452 -5.765 1.00 94.38 69 VAL A O 1
ATOM 563 N N . ASN A 1 70 ? -2.565 3.526 -7.689 1.00 93.38 70 ASN A N 1
ATOM 564 C CA . ASN A 1 70 ? -1.232 3.292 -8.236 1.00 93.38 70 ASN A CA 1
ATOM 565 C C . ASN A 1 70 ? -0.798 4.520 -9.048 1.00 93.38 70 ASN A C 1
ATOM 567 O O . ASN A 1 70 ? -1.400 4.838 -10.072 1.00 93.38 70 ASN A O 1
ATOM 571 N N . VAL A 1 71 ? 0.252 5.215 -8.610 1.00 90.00 71 VAL A N 1
ATOM 572 C CA . VAL A 1 71 ? 0.753 6.431 -9.274 1.00 90.00 71 VAL A CA 1
ATOM 573 C C . VAL A 1 71 ? 2.056 6.121 -9.996 1.00 90.00 71 VAL A C 1
ATOM 575 O O . VAL A 1 71 ? 2.931 5.484 -9.418 1.00 90.00 71 VAL A O 1
ATOM 578 N N . LYS A 1 72 ? 2.227 6.588 -11.238 1.00 85.88 72 LYS A N 1
ATOM 579 C CA . LYS A 1 72 ? 3.499 6.437 -11.965 1.00 85.88 72 LYS A CA 1
ATOM 580 C C . LYS A 1 72 ? 4.658 7.041 -11.164 1.00 85.88 72 LYS A C 1
ATOM 582 O O . LYS A 1 72 ? 4.591 8.189 -10.719 1.00 85.88 72 LYS A O 1
ATOM 587 N N . ASN A 1 73 ? 5.735 6.280 -11.013 1.00 77.88 73 ASN A N 1
ATOM 588 C CA . ASN A 1 73 ? 6.962 6.759 -10.397 1.00 77.88 73 ASN A CA 1
ATOM 589 C C . ASN A 1 73 ? 7.655 7.735 -11.366 1.00 77.88 73 ASN A C 1
ATOM 591 O O . ASN A 1 73 ? 7.950 7.392 -12.510 1.00 77.88 73 ASN A O 1
ATOM 595 N N . ARG A 1 74 ? 7.938 8.957 -10.896 1.00 74.25 74 ARG A N 1
ATOM 596 C CA . ARG A 1 74 ? 8.571 10.015 -11.708 1.00 74.25 74 ARG A CA 1
ATOM 597 C C . ARG A 1 74 ? 10.002 9.674 -12.126 1.00 74.25 74 ARG A C 1
ATOM 599 O O . ARG A 1 74 ? 10.417 10.028 -13.220 1.00 74.25 74 ARG A O 1
ATOM 606 N N . CYS A 1 75 ? 10.744 8.981 -11.268 1.00 75.31 75 CYS A N 1
ATOM 607 C CA . CYS A 1 75 ? 12.113 8.546 -11.537 1.00 75.31 75 CYS A CA 1
ATOM 608 C C . CYS A 1 75 ? 12.150 7.296 -12.423 1.00 75.31 75 CYS A C 1
ATOM 610 O O . CYS A 1 75 ? 13.162 7.013 -13.067 1.00 75.31 75 CYS A O 1
ATOM 612 N N . HIS A 1 76 ? 11.072 6.512 -12.420 1.00 74.69 76 HIS A N 1
ATOM 613 C CA . HIS A 1 76 ? 11.001 5.253 -13.136 1.00 74.69 76 HIS A CA 1
ATOM 614 C C . HIS A 1 76 ? 9.632 5.049 -13.802 1.00 74.69 76 HIS A C 1
ATOM 616 O O . HIS A 1 76 ? 8.758 4.412 -13.214 1.00 74.69 76 HIS A O 1
ATOM 622 N N . PRO A 1 77 ? 9.451 5.506 -15.049 1.00 70.31 77 PRO A N 1
ATOM 623 C CA . PRO A 1 77 ? 8.133 5.616 -15.683 1.00 70.31 77 PRO A CA 1
ATOM 624 C C . PRO A 1 77 ? 7.392 4.283 -15.885 1.00 70.31 77 PRO A C 1
ATOM 626 O O . PRO A 1 77 ? 6.174 4.283 -16.036 1.00 70.31 77 PRO A O 1
ATOM 629 N N . ILE A 1 78 ? 8.109 3.153 -15.857 1.00 73.50 78 ILE A N 1
ATOM 630 C CA . ILE A 1 78 ? 7.550 1.793 -15.975 1.00 73.50 78 ILE A CA 1
ATOM 631 C C . ILE A 1 78 ? 6.991 1.287 -14.628 1.00 73.50 78 ILE A C 1
ATOM 633 O O . ILE A 1 78 ? 6.229 0.328 -14.583 1.00 73.50 78 ILE A O 1
ATOM 637 N N . GLN A 1 79 ? 7.356 1.914 -13.507 1.00 81.00 79 GLN A N 1
ATOM 638 C CA . GLN A 1 79 ? 6.812 1.562 -12.198 1.00 81.00 79 GLN A CA 1
ATOM 639 C C . GLN A 1 79 ? 5.641 2.434 -11.815 1.00 81.00 79 GLN A C 1
ATOM 641 O O . GLN A 1 79 ? 5.644 3.648 -12.018 1.00 81.00 79 GLN A O 1
ATOM 646 N N . THR A 1 80 ? 4.718 1.809 -11.105 1.00 83.81 80 THR A N 1
ATOM 647 C CA . THR A 1 80 ? 3.776 2.505 -10.247 1.00 83.81 80 THR A CA 1
ATOM 648 C C . THR A 1 80 ? 4.149 2.308 -8.786 1.00 83.81 80 THR A C 1
ATOM 650 O O . THR A 1 80 ? 4.744 1.298 -8.414 1.00 83.81 80 THR A O 1
ATOM 653 N N . GLU A 1 81 ? 3.776 3.273 -7.960 1.00 87.00 81 GLU A N 1
ATOM 654 C CA . GLU A 1 81 ? 3.889 3.219 -6.510 1.00 87.00 81 GLU A CA 1
ATOM 655 C C . GLU A 1 81 ? 2.496 3.329 -5.886 1.00 87.00 81 GLU A C 1
ATOM 657 O O . GLU A 1 81 ? 1.704 4.179 -6.314 1.00 87.00 81 GLU A O 1
ATOM 662 N N . PRO A 1 82 ? 2.193 2.505 -4.872 1.00 93.88 8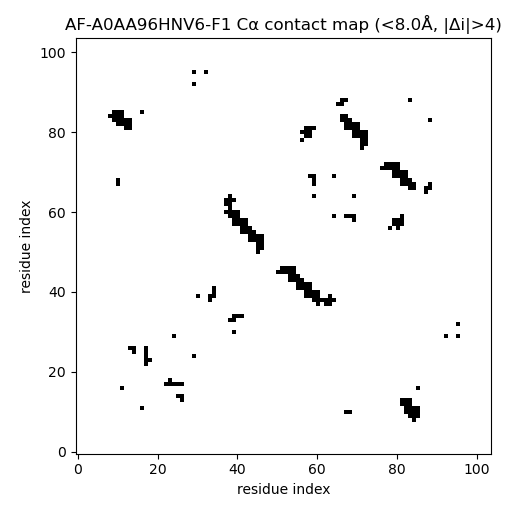2 PRO A N 1
ATOM 663 C CA . PRO A 1 82 ? 0.937 2.585 -4.155 1.00 93.88 82 PRO A CA 1
ATOM 664 C C . PRO A 1 82 ? 0.912 3.868 -3.321 1.00 93.88 82 PRO A C 1
ATOM 666 O O . PRO A 1 82 ? 1.831 4.153 -2.545 1.00 93.88 82 PRO A O 1
ATOM 669 N N . ARG A 1 83 ? -0.160 4.641 -3.470 1.00 94.69 83 ARG A N 1
ATOM 670 C CA . ARG A 1 83 ? -0.485 5.766 -2.595 1.00 94.69 83 ARG A CA 1
ATOM 671 C C . ARG A 1 83 ? -1.865 5.566 -2.015 1.00 94.69 83 ARG A C 1
ATOM 673 O O . ARG A 1 83 ? -2.766 5.155 -2.731 1.00 94.69 83 ARG A O 1
ATOM 680 N N . TYR A 1 84 ? -2.032 5.902 -0.748 1.00 95.44 84 TYR A N 1
ATOM 681 C CA . TYR A 1 84 ? -3.235 5.575 -0.000 1.00 95.44 84 TYR A CA 1
ATOM 682 C C . TYR A 1 84 ? -3.983 6.827 0.413 1.00 95.44 84 TYR A C 1
ATOM 684 O O . TYR A 1 84 ? -3.367 7.818 0.806 1.00 95.44 84 TYR A O 1
ATOM 692 N N . ASN A 1 85 ? -5.308 6.764 0.352 1.00 94.88 85 ASN A N 1
ATOM 693 C CA . ASN A 1 85 ? -6.154 7.726 1.031 1.00 94.88 85 ASN A CA 1
ATOM 694 C C . ASN A 1 85 ? -6.014 7.491 2.542 1.00 94.88 85 ASN A C 1
ATOM 696 O O . ASN A 1 85 ? -6.318 6.400 3.027 1.00 94.88 85 ASN A O 1
ATOM 700 N N . THR A 1 86 ? -5.554 8.512 3.264 1.00 93.12 86 THR A N 1
ATOM 701 C CA . THR A 1 86 ? -5.277 8.441 4.703 1.00 93.12 86 THR A CA 1
ATOM 702 C C . THR A 1 86 ? -6.488 7.981 5.515 1.00 93.12 86 THR A C 1
ATOM 704 O O . THR A 1 86 ? -6.359 7.066 6.321 1.00 93.12 86 THR A O 1
ATOM 707 N N . GLU A 1 87 ? -7.672 8.539 5.262 1.00 91.75 87 GLU A N 1
ATOM 708 C CA . GLU A 1 87 ? -8.897 8.219 6.010 1.00 91.75 87 GLU A CA 1
ATOM 709 C C . GLU A 1 87 ? -9.324 6.761 5.815 1.00 91.75 87 GLU A C 1
ATOM 711 O O . GLU A 1 87 ? -9.791 6.116 6.749 1.00 91.75 87 GLU A O 1
ATOM 716 N N . LYS A 1 88 ? -9.117 6.216 4.610 1.00 94.12 88 LYS A N 1
ATOM 717 C CA . LYS A 1 88 ? -9.487 4.831 4.299 1.00 94.12 88 LYS A CA 1
ATOM 718 C C . LYS A 1 88 ? -8.484 3.810 4.821 1.00 94.12 88 LYS A C 1
ATOM 720 O O . LYS A 1 88 ? -8.885 2.734 5.252 1.00 94.12 88 LYS A O 1
ATOM 725 N N . ILE A 1 89 ? -7.184 4.102 4.731 1.00 95.19 89 ILE A N 1
ATOM 726 C CA . ILE A 1 89 ? -6.142 3.120 5.062 1.00 95.19 89 ILE A CA 1
ATOM 727 C C . ILE A 1 89 ? -5.880 3.016 6.566 1.00 95.19 89 ILE A C 1
ATOM 729 O O . ILE A 1 89 ? -5.467 1.956 7.025 1.00 95.19 89 ILE A O 1
ATOM 733 N N . LEU A 1 90 ? -6.114 4.084 7.338 1.00 93.69 90 LEU A N 1
ATOM 734 C CA . LEU A 1 90 ? -5.838 4.095 8.777 1.00 93.69 90 LEU A CA 1
ATOM 735 C C . LEU A 1 90 ? -6.600 3.003 9.552 1.00 93.69 90 LEU A C 1
ATOM 737 O O . LEU A 1 90 ? -5.934 2.272 10.283 1.00 93.69 90 LEU A O 1
ATOM 741 N N . PRO A 1 91 ? -7.921 2.796 9.357 1.00 93.94 91 PRO A N 1
ATOM 742 C CA . PRO A 1 91 ? -8.636 1.694 10.004 1.00 93.94 91 PRO A CA 1
ATOM 743 C C . PRO A 1 91 ? -8.021 0.319 9.708 1.00 93.94 91 PRO A C 1
ATOM 745 O O . PRO A 1 91 ? -7.838 -0.484 10.619 1.00 93.94 91 PRO A O 1
ATOM 748 N N . LEU A 1 92 ? -7.622 0.076 8.453 1.00 94.25 92 LEU A N 1
ATOM 749 C CA . LEU A 1 92 ? -6.970 -1.176 8.058 1.00 94.25 92 LEU A CA 1
ATOM 750 C C . LEU A 1 92 ? -5.583 -1.328 8.704 1.00 94.25 92 LEU A C 1
ATOM 752 O O . LEU A 1 92 ? -5.187 -2.433 9.064 1.00 94.25 92 LEU A O 1
ATOM 756 N N . ILE A 1 93 ? -4.827 -0.236 8.860 1.00 93.62 93 ILE A N 1
ATOM 757 C CA . ILE A 1 93 ? -3.531 -0.262 9.552 1.00 93.62 93 ILE A CA 1
ATOM 758 C C . ILE A 1 93 ? -3.715 -0.599 11.034 1.00 93.62 93 ILE A C 1
ATOM 760 O O . ILE A 1 93 ? -2.927 -1.389 11.547 1.00 93.62 93 ILE A O 1
ATOM 764 N N . CYS A 1 94 ? -4.733 -0.048 11.701 1.00 90.12 94 CYS A N 1
ATOM 765 C CA . CYS A 1 94 ? -5.044 -0.393 13.090 1.00 90.12 94 CYS A CA 1
ATOM 766 C C . CYS A 1 94 ? -5.364 -1.889 13.229 1.00 90.12 94 CYS A C 1
ATOM 768 O O . CYS A 1 94 ? -4.720 -2.572 14.016 1.00 90.12 94 CYS A O 1
ATOM 770 N N . GLU A 1 95 ? -6.235 -2.428 12.369 1.00 90.25 95 GLU A N 1
ATOM 771 C CA . GLU A 1 95 ? -6.569 -3.863 12.346 1.00 90.25 95 GLU A CA 1
ATOM 772 C C . GLU A 1 95 ? -5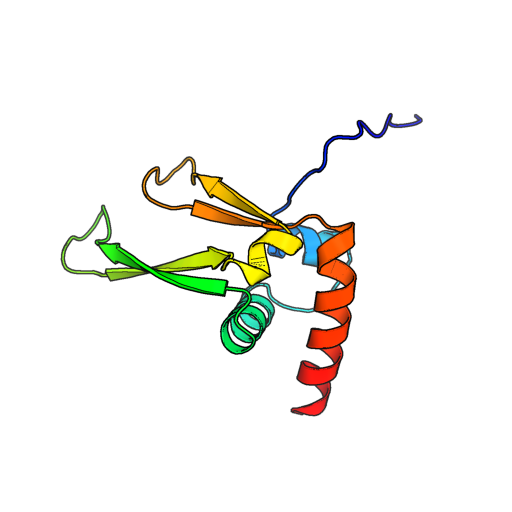.333 -4.757 12.103 1.00 90.25 95 GLU A C 1
ATOM 774 O O . GLU A 1 95 ? -5.172 -5.837 12.676 1.00 90.25 95 GLU A O 1
ATOM 779 N N . ILE A 1 96 ? -4.422 -4.317 11.230 1.00 88.38 96 ILE A N 1
ATOM 780 C CA . ILE A 1 96 ? -3.160 -5.019 10.974 1.00 88.38 96 ILE A CA 1
ATOM 781 C C . ILE A 1 96 ? -2.223 -4.934 12.180 1.00 88.38 96 ILE A C 1
ATOM 783 O O . ILE A 1 96 ? -1.529 -5.912 12.467 1.00 88.38 96 ILE A O 1
ATOM 787 N N . SER A 1 97 ? -2.178 -3.785 12.851 1.00 83.19 97 SER A N 1
ATOM 788 C CA . SER A 1 97 ? -1.324 -3.538 14.010 1.00 83.19 97 SER A CA 1
ATOM 789 C C . SER A 1 97 ? -1.610 -4.545 15.118 1.00 83.19 97 SER A C 1
ATOM 791 O O . SER A 1 97 ? -0.674 -5.182 15.593 1.00 83.19 97 SER A O 1
ATOM 793 N N . ASP A 1 98 ? -2.881 -4.776 15.440 1.00 76.31 98 ASP A N 1
ATOM 794 C CA . ASP A 1 98 ? -3.286 -5.744 16.467 1.00 76.31 98 ASP A CA 1
ATOM 795 C C . ASP A 1 98 ? -2.761 -7.153 16.130 1.00 76.31 98 ASP A C 1
ATOM 797 O O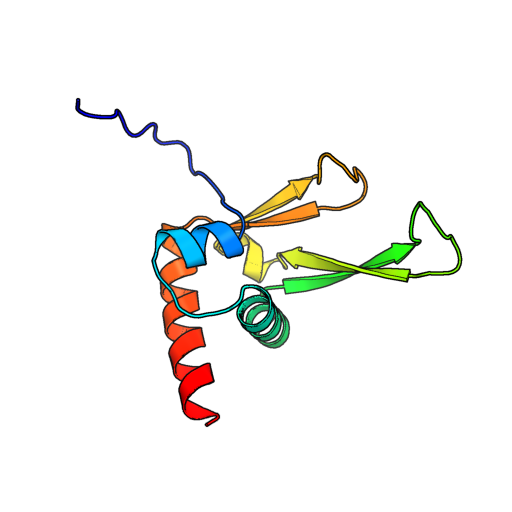 . ASP A 1 98 ? -2.043 -7.770 16.914 1.00 76.31 98 ASP A O 1
ATOM 801 N N . SER A 1 99 ? -2.922 -7.588 14.873 1.00 72.56 99 SER A N 1
ATOM 802 C CA . SER A 1 99 ? -2.386 -8.879 14.396 1.00 72.56 99 SER A CA 1
ATOM 803 C C . SER A 1 99 ? -0.849 -8.979 14.343 1.00 72.56 99 SER A C 1
ATOM 805 O O . SER A 1 99 ? -0.289 -10.062 14.138 1.00 72.56 99 SER A O 1
ATOM 807 N N . LEU A 1 100 ? -0.145 -7.846 14.420 1.00 71.56 100 LEU A N 1
ATOM 808 C CA . LEU A 1 100 ? 1.315 -7.799 14.498 1.00 71.56 100 LEU A CA 1
ATOM 809 C C . LEU A 1 100 ? 1.806 -7.864 15.946 1.00 71.56 100 LEU A C 1
ATOM 811 O O . LEU A 1 100 ? 2.901 -8.383 16.157 1.00 71.56 100 LEU A O 1
ATOM 815 N N . TYR A 1 101 ? 1.025 -7.364 16.907 1.00 65.81 101 TYR A N 1
ATOM 816 C CA . TYR A 1 101 ? 1.325 -7.476 18.334 1.00 65.81 101 TYR A CA 1
ATOM 817 C C . TYR A 1 101 ? 1.024 -8.882 18.879 1.00 65.81 101 TYR A C 1
ATOM 819 O O . TYR A 1 101 ? 1.804 -9.376 19.684 1.00 65.81 101 TYR A O 1
ATOM 827 N N . ASP A 1 102 ? 0.010 -9.576 18.352 1.00 58.97 102 ASP A N 1
ATOM 828 C CA . ASP A 1 102 ? -0.352 -10.947 18.769 1.00 58.97 102 ASP A CA 1
ATOM 829 C C . ASP A 1 102 ? 0.628 -12.044 18.303 1.00 58.97 102 ASP A C 1
ATOM 831 O O . ASP A 1 102 ? 0.505 -13.208 18.680 1.00 58.97 102 ASP A O 1
ATOM 835 N N . ARG A 1 103 ? 1.602 -11.702 17.450 1.00 55.91 103 ARG A N 1
ATOM 836 C CA . ARG A 1 103 ? 2.662 -12.623 16.990 1.00 55.91 103 ARG A CA 1
ATOM 837 C C . ARG A 1 103 ? 3.961 -12.502 17.803 1.00 55.91 103 ARG A C 1
ATOM 839 O O . ARG A 1 103 ? 5.003 -12.957 17.325 1.00 55.91 103 ARG A O 1
ATOM 846 N N . GLY A 1 104 ? 3.898 -11.844 18.964 1.00 48.22 104 GLY A N 1
ATOM 847 C CA . GLY A 1 104 ? 4.989 -11.672 19.929 1.00 48.22 104 GLY A CA 1
ATOM 848 C C . GLY A 1 104 ? 4.913 -12.660 21.080 1.00 48.22 104 GLY A C 1
ATOM 849 O O . GLY A 1 104 ? 3.811 -12.801 21.648 1.00 48.22 104 GLY A O 1
#

Mean predicted aligned error: 6.83 Å

Sequence (104 aa):
MIKFMKASTHCLPLSVILRENNIPLSARKVNQVLFERGYLLRMYRQSMKNVEKMKSFYVLSGKGLEYGVNVKNRCHPIQTEPRYNTEKILPLICEISDSLYDRG

Radius of gyration: 15.38 Å; Cα contacts (8 Å, |Δi|>4): 129; chains: 1; bounding box: 33×44×37 Å